Protein AF-A0A8D8B4B3-F1 (afdb_monomer_lite)

Sequence (157 aa):
MVNLAIRPVPEPLCKKARAELNEQPERIQEDIALLRQWIAKSPHLRSRIDDQFLVAFLRGCKYSLERAKEKLDMFYTVRTMSPELIRTRDPLDPKTREIIRMGVGVPLPLTDGPDAPRVLLIRPAAYDPPRTTIEEVIRVSTMANDIMITYVELQVQ

Structure (mmCIF, N/CA/C/O backbone):
data_AF-A0A8D8B4B3-F1
#
_entry.id   AF-A0A8D8B4B3-F1
#
loop_
_atom_site.group_PDB
_atom_site.id
_atom_site.type_symbol
_atom_site.label_atom_id
_atom_site.label_alt_id
_atom_site.label_comp_id
_atom_site.label_asym_id
_atom_site.label_entity_id
_atom_site.label_seq_id
_atom_site.pdbx_PDB_ins_code
_atom_site.Cartn_x
_atom_site.Cartn_y
_atom_site.Cartn_z
_atom_site.occupancy
_atom_site.B_iso_or_equiv
_atom_site.auth_seq_id
_atom_site.auth_comp_id
_atom_site.auth_asym_id
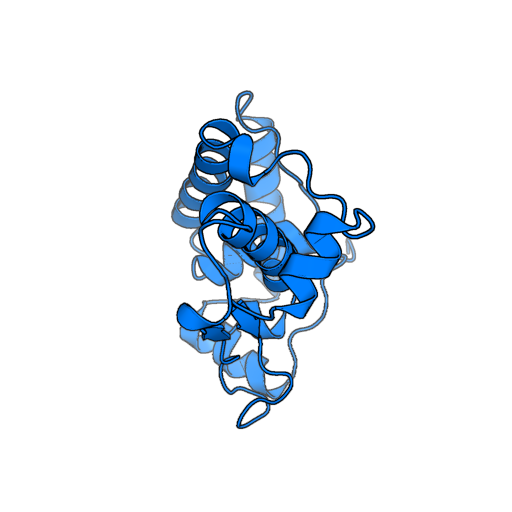_atom_site.auth_atom_id
_atom_site.pdbx_PDB_model_num
ATOM 1 N N . MET A 1 1 ? -25.701 11.863 10.788 1.00 44.75 1 MET A N 1
ATOM 2 C CA . MET A 1 1 ? -24.523 10.971 10.731 1.00 44.75 1 MET A CA 1
ATOM 3 C C . MET A 1 1 ? -23.817 11.243 9.420 1.00 44.75 1 MET A C 1
ATOM 5 O O . MET A 1 1 ? -24.493 11.310 8.401 1.00 44.75 1 MET A O 1
ATOM 9 N N . VAL A 1 2 ? -22.512 11.509 9.445 1.00 51.22 2 VAL A N 1
ATOM 10 C CA . VAL A 1 2 ? -21.735 11.671 8.209 1.00 51.22 2 VAL A CA 1
ATOM 11 C C . VAL A 1 2 ? -21.544 10.272 7.635 1.00 51.22 2 VAL A C 1
ATOM 13 O O . VAL A 1 2 ? -21.019 9.402 8.321 1.00 51.22 2 VAL A O 1
ATOM 16 N N . ASN A 1 3 ? -22.035 10.030 6.423 1.00 71.69 3 ASN A N 1
ATOM 17 C CA . ASN A 1 3 ? -21.869 8.739 5.768 1.00 71.69 3 ASN A CA 1
ATOM 18 C C . ASN A 1 3 ? -20.448 8.672 5.192 1.00 71.69 3 ASN A C 1
ATOM 20 O O . ASN A 1 3 ? -20.123 9.454 4.298 1.00 71.69 3 ASN A O 1
ATOM 24 N N . LEU A 1 4 ? -19.595 7.805 5.740 1.00 79.44 4 LEU A N 1
ATOM 25 C CA . LEU A 1 4 ? -18.230 7.630 5.245 1.00 79.44 4 LEU A CA 1
ATOM 26 C C . LEU A 1 4 ? -18.262 6.862 3.922 1.00 79.44 4 LEU A C 1
ATOM 28 O O . LEU A 1 4 ? -18.947 5.848 3.796 1.00 79.44 4 LEU A O 1
ATOM 32 N N . ALA A 1 5 ? -17.475 7.303 2.946 1.00 88.50 5 ALA A N 1
ATOM 33 C CA . ALA A 1 5 ? -17.351 6.631 1.656 1.00 88.50 5 ALA A CA 1
ATOM 34 C C . ALA A 1 5 ? -16.349 5.461 1.743 1.00 88.50 5 ALA A C 1
ATOM 36 O O . ALA A 1 5 ? -15.298 5.475 1.099 1.00 88.50 5 ALA A O 1
ATOM 37 N N . ILE A 1 6 ? -16.662 4.463 2.577 1.00 89.50 6 ILE A N 1
ATOM 38 C CA . ILE A 1 6 ? -15.833 3.272 2.817 1.00 89.50 6 ILE A CA 1
ATOM 39 C C . ILE A 1 6 ? -16.552 2.046 2.264 1.00 89.50 6 ILE A C 1
ATOM 41 O O . ILE A 1 6 ? -17.728 1.813 2.541 1.00 89.50 6 ILE A O 1
ATOM 45 N N . ARG A 1 7 ? -15.836 1.231 1.493 1.00 90.56 7 ARG A N 1
ATOM 46 C CA . ARG A 1 7 ? -16.343 -0.059 1.021 1.00 90.56 7 ARG A CA 1
ATOM 47 C C . ARG A 1 7 ? -16.502 -1.021 2.214 1.00 90.56 7 ARG A C 1
ATOM 49 O O . ARG A 1 7 ? -15.590 -1.102 3.043 1.00 90.56 7 ARG A O 1
ATOM 56 N N . PRO A 1 8 ? -17.623 -1.754 2.318 1.00 89.31 8 PRO A N 1
ATOM 57 C CA . PRO A 1 8 ? -17.865 -2.646 3.447 1.00 89.31 8 PRO A CA 1
ATOM 58 C C . PRO A 1 8 ? -16.868 -3.808 3.464 1.00 89.31 8 PRO A C 1
ATOM 60 O O . PRO A 1 8 ? -16.476 -4.319 2.415 1.00 89.31 8 PRO A O 1
ATOM 63 N N . VAL A 1 9 ? -16.476 -4.235 4.666 1.00 89.12 9 VAL A N 1
ATOM 64 C CA . VAL A 1 9 ? -15.705 -5.471 4.853 1.00 89.12 9 VAL A CA 1
ATOM 65 C C . VAL A 1 9 ? -16.635 -6.659 4.597 1.00 89.12 9 VAL A C 1
ATOM 67 O O . VAL A 1 9 ? -17.732 -6.679 5.160 1.00 89.12 9 VAL A O 1
ATOM 70 N N . PRO A 1 10 ? -16.242 -7.644 3.768 1.00 88.25 10 PRO A N 1
ATOM 71 C CA . PRO A 1 10 ? -17.029 -8.858 3.593 1.00 88.25 10 PRO A CA 1
ATOM 72 C C . PRO A 1 10 ? -17.267 -9.575 4.923 1.00 88.25 10 PRO A C 1
ATOM 74 O O . PRO A 1 10 ? -16.374 -9.644 5.767 1.00 88.25 10 PRO A O 1
ATOM 77 N N . GLU A 1 11 ? -18.449 -10.167 5.088 1.00 87.88 11 GLU A N 1
ATOM 78 C CA . GLU A 1 11 ? -18.856 -10.841 6.328 1.00 87.88 11 GLU A CA 1
ATOM 79 C C . GLU A 1 11 ? -17.821 -11.850 6.876 1.00 87.88 11 GLU A C 1
ATOM 81 O O . GLU A 1 11 ? -17.545 -11.801 8.081 1.00 87.88 11 GLU A O 1
ATOM 86 N N . PRO A 1 12 ? -17.161 -12.689 6.045 1.00 86.75 12 PRO A N 1
ATOM 87 C CA . PRO A 1 12 ? -16.128 -13.614 6.523 1.00 86.75 12 PRO A CA 1
ATOM 88 C C . PRO A 1 12 ? -14.930 -12.908 7.177 1.00 86.75 12 PRO A C 1
ATOM 90 O O . PRO A 1 12 ? -14.348 -13.420 8.131 1.00 86.75 12 PRO A O 1
ATOM 93 N N . LEU A 1 13 ? -14.600 -11.698 6.719 1.00 88.88 13 LEU A N 1
ATOM 94 C CA . LEU A 1 13 ? -13.464 -10.908 7.191 1.00 88.88 13 LEU A CA 1
ATOM 95 C C . LEU A 1 13 ? -13.810 -10.007 8.386 1.00 88.88 13 LEU A C 1
ATOM 97 O O . LEU A 1 13 ? -12.910 -9.576 9.103 1.00 88.88 13 LEU A O 1
ATOM 101 N N . CYS A 1 14 ? -15.091 -9.758 8.676 1.00 89.38 14 CYS A N 1
ATOM 102 C CA . CYS A 1 14 ? -15.507 -8.907 9.799 1.00 89.38 14 CYS A CA 1
ATOM 103 C C . CYS A 1 14 ? -15.004 -9.417 11.159 1.00 89.38 14 CYS A C 1
ATOM 105 O O . CYS A 1 14 ? -14.588 -8.626 12.008 1.00 89.38 14 CYS A O 1
ATOM 107 N N . LYS A 1 15 ? -15.027 -10.740 11.377 1.00 89.06 15 LYS A N 1
ATOM 108 C CA . LYS A 1 15 ? -14.503 -11.346 12.613 1.00 89.06 15 LYS A CA 1
ATOM 109 C C . LYS A 1 15 ? -12.997 -11.120 12.735 1.00 89.06 15 LYS A C 1
ATOM 111 O O . LYS A 1 15 ? -12.533 -10.735 13.805 1.00 89.06 15 LYS A O 1
ATOM 116 N N . LYS A 1 16 ? -12.269 -11.289 11.628 1.00 90.56 16 LYS A N 1
ATOM 117 C CA . LYS A 1 16 ? -10.822 -11.078 11.546 1.00 90.56 16 LYS A CA 1
ATOM 118 C C . LYS A 1 16 ? -10.444 -9.613 11.782 1.00 90.56 16 LYS A C 1
ATOM 120 O O . LYS A 1 16 ? -9.599 -9.339 12.626 1.00 90.56 16 LYS A O 1
ATOM 125 N N . ALA A 1 17 ? -11.140 -8.668 11.145 1.00 91.81 17 ALA A N 1
ATOM 126 C CA . ALA A 1 17 ? -10.939 -7.230 11.355 1.00 91.81 17 ALA A CA 1
ATOM 127 C C . ALA A 1 17 ? -11.063 -6.839 12.837 1.00 91.81 17 ALA A C 1
ATOM 129 O O . ALA A 1 17 ? -10.215 -6.130 13.380 1.00 91.81 17 ALA A O 1
ATOM 130 N N . ARG A 1 18 ? -12.090 -7.352 13.523 1.00 92.38 18 ARG A N 1
ATOM 131 C CA . ARG A 1 18 ? -12.295 -7.092 14.954 1.00 92.38 18 ARG A CA 1
ATOM 132 C C . ARG A 1 18 ? -11.221 -7.749 15.821 1.00 92.38 18 ARG A C 1
ATOM 134 O O . ARG A 1 18 ? -10.664 -7.086 16.688 1.00 92.38 18 ARG A O 1
ATOM 141 N N . ALA A 1 19 ? -10.940 -9.032 15.592 1.00 92.31 19 ALA A N 1
ATOM 142 C CA . ALA A 1 19 ? -10.061 -9.826 16.449 1.00 92.31 19 ALA A CA 1
ATOM 143 C C . ALA A 1 19 ? -8.567 -9.508 16.265 1.00 92.31 19 ALA A C 1
ATOM 145 O O . ALA A 1 19 ? -7.815 -9.528 17.235 1.00 92.31 19 ALA A O 1
ATOM 146 N N . GLU A 1 20 ? -8.128 -9.219 15.038 1.00 93.00 20 GLU A N 1
ATOM 147 C CA . GLU A 1 20 ? -6.704 -9.090 14.704 1.00 93.00 20 GLU A CA 1
ATOM 148 C C . GLU A 1 20 ? -6.254 -7.646 14.466 1.00 93.00 20 GLU A C 1
ATOM 150 O O . GLU A 1 20 ? -5.074 -7.332 14.675 1.00 93.00 20 GLU A O 1
ATOM 155 N N . LEU A 1 21 ? -7.172 -6.773 14.028 1.00 93.94 21 LEU A N 1
ATOM 156 C CA . LEU A 1 21 ? -6.881 -5.370 13.712 1.00 93.94 21 LEU A CA 1
ATOM 157 C C . LEU A 1 21 ? -7.453 -4.381 14.728 1.00 93.94 21 LEU A C 1
ATOM 159 O O . LEU A 1 21 ? -7.152 -3.198 14.621 1.00 93.94 21 LEU A O 1
ATOM 163 N N . ASN A 1 22 ? -8.243 -4.832 15.706 1.00 93.56 22 ASN A N 1
ATOM 164 C CA . ASN A 1 22 ? -8.969 -3.966 16.641 1.00 93.56 22 ASN A CA 1
ATOM 165 C C . ASN A 1 22 ? -9.929 -2.980 15.948 1.00 93.56 22 ASN A C 1
ATOM 167 O O . ASN A 1 22 ? -10.185 -1.892 16.466 1.00 93.56 22 ASN A O 1
ATOM 171 N N . GLU A 1 23 ? -10.466 -3.343 14.780 1.00 93.81 23 GLU A N 1
ATOM 172 C CA . GLU A 1 23 ? -11.425 -2.503 14.064 1.00 93.81 23 GLU A CA 1
ATOM 173 C C . GLU A 1 23 ? -12.766 -2.464 14.808 1.00 93.81 23 GLU A C 1
ATOM 175 O O . GLU A 1 23 ? -13.491 -3.460 14.867 1.00 93.81 23 GLU A O 1
ATOM 180 N N . GLN A 1 24 ? -13.105 -1.300 15.364 1.00 93.69 24 GLN A N 1
ATOM 181 C CA . GLN A 1 24 ? -14.378 -1.046 16.041 1.00 93.69 24 GLN A CA 1
ATOM 182 C C . GLN A 1 24 ? -15.215 -0.084 15.189 1.00 93.69 24 GLN A C 1
ATOM 184 O O . GLN A 1 24 ? -14.809 1.073 15.053 1.00 93.69 24 GLN A O 1
ATOM 189 N N . PRO A 1 25 ? -16.353 -0.521 14.607 1.00 90.69 25 PRO A N 1
ATOM 190 C CA . PRO A 1 25 ? -17.172 0.303 13.713 1.00 90.69 25 PRO A CA 1
ATOM 191 C C . PRO A 1 25 ? -17.522 1.684 14.276 1.00 90.69 25 PRO A C 1
ATOM 193 O O . PRO A 1 25 ? -17.556 2.666 13.539 1.00 90.69 25 PRO A O 1
ATOM 196 N N . GLU A 1 26 ? -17.724 1.764 15.589 1.00 93.12 26 GLU A N 1
ATOM 197 C CA . GLU A 1 26 ? -18.111 2.972 16.313 1.00 93.12 26 GLU A CA 1
ATOM 198 C C . GLU A 1 26 ? -16.978 4.011 16.364 1.00 93.12 26 GLU A C 1
ATOM 200 O O . GLU A 1 26 ? -17.243 5.207 16.467 1.00 93.12 26 GLU A O 1
ATOM 205 N N . ARG A 1 27 ? -15.718 3.568 16.253 1.00 94.25 27 ARG A N 1
ATOM 206 C CA . ARG A 1 27 ? -14.516 4.412 16.348 1.00 94.25 27 ARG A CA 1
ATOM 207 C C . ARG A 1 27 ? -13.945 4.835 15.002 1.00 94.25 27 ARG A C 1
ATOM 209 O O . ARG A 1 27 ? -13.229 5.830 14.941 1.00 94.25 27 ARG A O 1
ATOM 216 N N . ILE A 1 28 ? -14.292 4.138 13.915 1.00 94.25 28 ILE A N 1
ATOM 217 C CA . ILE A 1 28 ? -13.733 4.391 12.574 1.00 94.25 28 ILE A CA 1
ATOM 218 C C . ILE A 1 28 ? -13.847 5.873 12.191 1.00 94.25 28 ILE A C 1
ATOM 220 O O . ILE A 1 28 ? -12.885 6.465 11.704 1.00 94.25 28 ILE A O 1
ATOM 224 N N . GLN A 1 29 ? -15.008 6.490 12.429 1.00 95.06 29 GLN A N 1
ATOM 225 C CA . GLN A 1 29 ? -15.231 7.896 12.089 1.00 95.06 29 GLN A CA 1
ATOM 226 C C . GLN A 1 29 ? -14.319 8.841 12.886 1.00 95.06 29 GLN A C 1
ATOM 228 O O . GLN A 1 29 ? -13.779 9.796 12.322 1.00 95.06 29 GLN A O 1
ATOM 233 N N . GLU A 1 30 ? -14.152 8.582 14.182 1.00 96.50 30 GLU A N 1
ATOM 234 C CA . GLU A 1 30 ? -13.302 9.379 15.065 1.00 96.50 30 GLU A CA 1
ATOM 235 C C . GLU A 1 30 ? -11.823 9.225 14.694 1.00 96.50 30 GLU A C 1
ATOM 237 O O . GLU A 1 30 ? -11.133 10.226 14.500 1.00 96.50 30 GLU A O 1
ATOM 242 N N . ASP A 1 31 ? -11.354 7.993 14.493 1.00 97.00 31 ASP A N 1
ATOM 243 C CA . ASP A 1 31 ? -9.957 7.707 14.159 1.00 97.00 31 ASP A CA 1
ATOM 244 C C . ASP A 1 31 ? -9.555 8.344 12.813 1.00 97.00 31 ASP A C 1
ATOM 246 O O . ASP A 1 31 ? -8.478 8.940 12.694 1.00 97.00 31 ASP A O 1
ATOM 250 N N . ILE A 1 32 ? -10.439 8.313 11.804 1.00 97.25 32 ILE A N 1
ATOM 251 C CA . ILE A 1 32 ? -10.227 9.030 10.534 1.00 97.25 32 ILE A CA 1
ATOM 252 C C . ILE A 1 32 ? -10.149 10.543 10.768 1.00 97.25 32 ILE A C 1
ATOM 254 O O . ILE A 1 32 ? -9.290 11.214 10.188 1.00 97.25 32 ILE A O 1
ATOM 258 N N . ALA A 1 33 ? -11.040 11.107 11.589 1.00 97.31 33 ALA A N 1
ATOM 259 C CA . ALA A 1 33 ? -11.046 12.539 11.876 1.00 97.31 33 ALA A CA 1
ATOM 260 C C . ALA A 1 33 ? -9.754 12.981 12.580 1.00 97.31 33 ALA A C 1
ATOM 262 O O . ALA A 1 33 ? -9.167 13.997 12.198 1.00 97.31 33 ALA A O 1
ATOM 263 N N . LEU A 1 34 ? -9.264 12.195 13.542 1.00 97.81 34 LEU A N 1
ATOM 264 C CA . LEU A 1 34 ? -7.987 12.430 14.217 1.00 97.81 34 LEU A CA 1
ATOM 265 C C . LEU A 1 34 ? -6.812 12.381 13.234 1.00 97.81 34 LEU A C 1
ATOM 267 O O . LEU A 1 34 ? -5.943 13.258 13.268 1.00 97.81 34 LEU A O 1
ATOM 271 N N . LEU A 1 35 ? -6.800 11.408 12.318 1.00 97.31 35 LEU A N 1
ATOM 272 C CA . LEU A 1 35 ? -5.748 11.298 11.309 1.00 97.31 35 LEU A CA 1
ATOM 273 C C . LEU A 1 35 ? -5.772 12.490 10.336 1.00 97.31 35 LEU A C 1
ATOM 275 O O . LEU A 1 35 ? -4.720 13.056 10.044 1.00 97.31 35 LEU A O 1
ATOM 279 N N . ARG A 1 36 ? -6.956 12.956 9.911 1.00 97.19 36 ARG A N 1
ATOM 280 C CA . ARG A 1 36 ? -7.114 14.180 9.098 1.00 97.19 36 ARG A CA 1
ATOM 281 C C . ARG A 1 36 ? -6.604 15.429 9.804 1.00 97.19 36 ARG A C 1
ATOM 283 O O . ARG A 1 36 ? -5.896 16.225 9.193 1.00 97.19 36 ARG A O 1
ATOM 290 N N . GLN A 1 37 ? -6.963 15.610 11.075 1.00 97.50 37 GLN A N 1
ATOM 291 C CA . GLN A 1 37 ? -6.504 16.753 11.866 1.00 97.50 37 GLN A CA 1
ATOM 292 C C . GLN A 1 37 ? -4.985 16.760 12.010 1.00 97.50 37 GLN A C 1
ATOM 294 O O . GLN A 1 37 ? -4.369 17.821 11.945 1.00 97.50 37 GLN A O 1
ATOM 299 N N . TRP A 1 38 ? -4.381 15.587 12.202 1.00 97.75 38 TRP A N 1
ATOM 300 C CA . TRP A 1 38 ? -2.931 15.460 12.232 1.00 97.75 38 TRP A CA 1
ATOM 301 C C . TRP A 1 38 ? -2.307 15.813 10.876 1.00 97.75 38 TRP A C 1
ATOM 303 O O . TRP A 1 38 ? -1.440 16.680 10.849 1.00 97.75 38 TRP A O 1
ATOM 313 N N . ILE A 1 39 ? -2.809 15.263 9.759 1.00 97.25 39 ILE A N 1
ATOM 314 C CA . ILE A 1 39 ? -2.334 15.602 8.401 1.00 97.25 39 ILE A CA 1
ATOM 315 C C . ILE A 1 39 ? -2.393 17.119 8.163 1.00 97.25 39 ILE A C 1
ATOM 317 O O . ILE A 1 39 ? -1.429 17.704 7.683 1.00 97.25 39 ILE A O 1
ATOM 321 N N . ALA A 1 40 ? -3.488 17.781 8.552 1.00 96.75 40 ALA A N 1
ATOM 322 C CA . ALA A 1 40 ? -3.642 19.229 8.396 1.00 96.75 40 ALA A CA 1
ATOM 323 C C . ALA A 1 40 ? -2.614 20.050 9.202 1.00 96.75 40 ALA A C 1
ATOM 325 O O . ALA A 1 40 ? -2.289 21.172 8.819 1.00 96.75 40 ALA A O 1
ATOM 326 N N . LYS A 1 41 ? -2.092 19.500 10.306 1.00 96.88 41 LYS A N 1
ATOM 327 C CA . LYS A 1 41 ? -1.040 20.109 11.139 1.00 96.88 41 LYS A CA 1
ATOM 328 C C . LYS A 1 41 ? 0.378 19.747 10.679 1.00 96.88 41 LYS A C 1
ATOM 330 O O . LYS A 1 41 ? 1.337 20.267 11.243 1.00 96.88 41 LYS A O 1
ATOM 335 N N . SER A 1 42 ? 0.522 18.878 9.679 1.00 95.81 42 SER A N 1
ATOM 336 C CA . SER A 1 42 ? 1.801 18.394 9.154 1.00 95.81 42 SER A CA 1
ATOM 337 C C . SER A 1 42 ? 2.086 19.019 7.780 1.00 95.81 42 SER A C 1
ATOM 339 O O . SER A 1 42 ? 1.777 18.413 6.756 1.00 95.81 42 SER A O 1
ATOM 341 N N . PRO A 1 43 ? 2.678 20.229 7.712 1.00 92.69 43 PRO A N 1
ATOM 342 C CA . PRO A 1 43 ? 2.816 20.986 6.460 1.00 92.69 43 PRO A CA 1
ATOM 343 C C . PRO A 1 43 ? 3.701 20.305 5.405 1.00 92.69 43 PRO A C 1
ATOM 345 O O . PRO A 1 43 ? 3.572 20.588 4.213 1.00 92.69 43 PRO A O 1
ATOM 348 N N . HIS A 1 44 ? 4.597 19.405 5.817 1.00 92.06 44 HIS A N 1
ATOM 349 C CA . HIS A 1 44 ? 5.428 18.611 4.912 1.00 92.06 44 HIS A CA 1
ATOM 350 C C . HIS A 1 44 ? 4.655 17.467 4.237 1.00 92.06 44 HIS A C 1
ATOM 352 O O . HIS A 1 44 ? 5.075 16.977 3.189 1.00 92.06 44 HIS A O 1
ATOM 358 N N . LEU A 1 45 ? 3.511 17.061 4.794 1.00 93.44 45 LEU A N 1
ATOM 359 C CA . LEU A 1 45 ? 2.754 15.891 4.366 1.00 93.44 45 LEU A CA 1
ATOM 360 C C . LEU A 1 45 ? 1.597 16.275 3.433 1.00 93.44 45 LEU A C 1
ATOM 362 O O . LEU A 1 45 ? 0.479 16.563 3.860 1.00 93.44 45 LEU A O 1
ATOM 366 N N . ARG A 1 46 ? 1.833 16.211 2.120 1.00 91.25 46 ARG A N 1
ATOM 367 C CA . ARG A 1 46 ? 0.780 16.388 1.101 1.00 91.25 46 ARG A CA 1
ATOM 368 C C . ARG A 1 46 ? 0.030 15.078 0.855 1.00 91.25 46 ARG A C 1
ATOM 370 O O . ARG A 1 46 ? 0.228 14.432 -0.172 1.00 91.25 46 ARG A O 1
ATOM 377 N N . SER A 1 47 ? -0.810 14.681 1.811 1.00 93.00 47 SER A N 1
ATOM 378 C CA . SER A 1 47 ? -1.535 13.408 1.753 1.00 93.00 47 SER A CA 1
ATOM 379 C C . SER A 1 47 ? -2.947 13.514 1.180 1.00 93.00 47 SER A C 1
ATOM 381 O O . SER A 1 47 ? -3.663 14.488 1.401 1.00 93.00 47 SER A O 1
ATOM 383 N N . ARG A 1 48 ? -3.391 12.434 0.528 1.00 92.94 48 ARG A N 1
ATOM 384 C CA . ARG A 1 48 ? -4.815 12.112 0.381 1.00 92.94 48 ARG A CA 1
ATOM 385 C C . ARG A 1 48 ? -5.502 12.033 1.748 1.00 92.94 48 ARG A C 1
ATOM 387 O O . ARG A 1 48 ? -4.897 11.595 2.729 1.00 92.94 48 ARG A O 1
ATOM 394 N N . ILE A 1 49 ? -6.769 12.439 1.784 1.00 94.69 49 ILE A N 1
ATOM 395 C CA . ILE A 1 49 ? -7.589 12.513 3.004 1.00 94.69 49 ILE A CA 1
ATOM 396 C C . ILE A 1 49 ? -8.955 11.826 2.858 1.00 94.69 49 ILE A C 1
ATOM 398 O O . ILE A 1 49 ? -9.826 12.006 3.710 1.00 94.69 49 ILE A O 1
ATOM 402 N N . ASP A 1 50 ? -9.176 11.076 1.777 1.00 94.62 50 ASP A N 1
ATOM 403 C CA . ASP A 1 50 ? -10.411 10.320 1.563 1.00 94.62 50 ASP A CA 1
ATOM 404 C C . ASP A 1 50 ? -10.544 9.145 2.542 1.00 94.62 50 ASP A C 1
ATOM 406 O O . ASP A 1 50 ? -9.545 8.563 2.968 1.00 94.62 50 ASP A O 1
ATOM 410 N N . ASP A 1 51 ? -11.787 8.806 2.904 1.00 95.06 51 ASP A N 1
ATOM 411 C CA . ASP A 1 51 ? -12.078 7.822 3.958 1.00 95.06 51 ASP A CA 1
ATOM 412 C C . ASP A 1 51 ? -11.435 6.460 3.660 1.00 95.06 51 ASP A C 1
ATOM 414 O O . ASP A 1 51 ? -10.742 5.902 4.509 1.00 95.06 51 ASP A O 1
ATOM 418 N N . GLN A 1 52 ? -11.611 5.952 2.434 1.00 93.50 52 GLN A N 1
ATOM 419 C CA . GLN A 1 52 ? -11.098 4.645 2.018 1.00 93.50 52 GLN A CA 1
ATOM 420 C C . GLN A 1 52 ? -9.568 4.556 2.122 1.00 93.50 52 GLN A C 1
ATOM 422 O O . GLN A 1 52 ? -9.043 3.528 2.554 1.00 93.50 52 GLN A O 1
ATOM 427 N N . PHE A 1 53 ? -8.850 5.613 1.730 1.00 94.69 53 PHE A N 1
ATOM 428 C CA . PHE A 1 53 ? -7.396 5.673 1.852 1.00 94.69 53 PHE A CA 1
ATOM 429 C C . PHE A 1 53 ? -6.956 5.689 3.318 1.00 94.69 53 PHE A C 1
ATOM 431 O O . PHE A 1 53 ? -6.108 4.892 3.705 1.00 94.69 53 PHE A O 1
ATOM 438 N N . LEU A 1 54 ? -7.551 6.543 4.154 1.00 95.81 54 LEU A N 1
ATOM 439 C CA . LEU A 1 54 ? -7.156 6.664 5.561 1.00 95.81 54 LEU A CA 1
ATOM 440 C C . LEU A 1 54 ? -7.458 5.389 6.362 1.00 95.81 54 LEU A C 1
ATOM 442 O O . LEU A 1 54 ? -6.612 4.940 7.138 1.00 95.81 54 LEU A O 1
ATOM 446 N N . VAL A 1 55 ? -8.605 4.748 6.117 1.00 95.88 55 VAL A N 1
ATOM 447 C CA . VAL A 1 55 ? -8.941 3.453 6.730 1.00 95.88 55 VAL A CA 1
ATOM 448 C C . VAL A 1 55 ? -7.945 2.361 6.356 1.00 95.88 55 VAL A C 1
ATOM 450 O O . VAL A 1 55 ? -7.615 1.541 7.209 1.00 95.88 55 VAL A O 1
ATOM 453 N N . ALA A 1 56 ? -7.400 2.362 5.137 1.00 95.31 56 ALA A N 1
ATOM 454 C CA . ALA A 1 56 ? -6.383 1.387 4.742 1.00 95.31 56 ALA A CA 1
ATOM 455 C C . ALA A 1 56 ? -5.136 1.446 5.645 1.00 95.31 56 ALA A C 1
ATOM 457 O O . ALA A 1 56 ? -4.594 0.410 6.035 1.00 95.31 56 ALA A O 1
ATOM 458 N N . PHE A 1 57 ? -4.695 2.655 6.012 1.00 96.12 57 PHE A N 1
ATOM 459 C CA . PHE A 1 57 ? -3.559 2.844 6.920 1.00 96.12 57 PHE A CA 1
ATOM 460 C C . PHE A 1 57 ? -3.906 2.454 8.352 1.00 96.12 57 PHE A C 1
ATOM 462 O O . PHE A 1 57 ? -3.086 1.811 9.004 1.00 96.12 57 PHE A O 1
ATOM 469 N N . LEU A 1 58 ? -5.113 2.786 8.821 1.00 96.81 58 LEU A N 1
ATOM 470 C CA . LEU A 1 58 ? -5.588 2.375 10.144 1.00 96.81 58 LEU A CA 1
ATOM 471 C C . LEU A 1 58 ? -5.637 0.846 10.259 1.00 96.81 58 LEU A C 1
ATOM 473 O O . LEU A 1 58 ? -5.008 0.289 11.158 1.00 96.81 58 LEU A O 1
ATOM 477 N N . ARG A 1 59 ? -6.272 0.156 9.303 1.00 95.69 59 ARG A N 1
ATOM 478 C CA . ARG A 1 59 ? -6.318 -1.315 9.230 1.00 95.69 59 ARG A CA 1
ATOM 479 C C . ARG A 1 59 ? -4.921 -1.922 9.197 1.00 95.69 59 ARG A C 1
ATOM 481 O O . ARG A 1 59 ? -4.572 -2.727 10.057 1.00 95.69 59 ARG A O 1
ATOM 488 N N . GLY A 1 60 ? -4.069 -1.437 8.293 1.00 93.75 60 GLY A N 1
ATOM 489 C CA . GLY A 1 60 ? -2.683 -1.890 8.164 1.00 93.75 60 GLY A CA 1
ATOM 490 C C . GLY A 1 60 ? -1.772 -1.558 9.356 1.00 93.75 60 GLY A C 1
ATOM 491 O O . GLY A 1 60 ? -0.612 -1.977 9.351 1.00 93.75 60 GLY A O 1
ATOM 492 N N . CYS A 1 61 ? -2.265 -0.802 10.341 1.00 96.38 61 CYS A N 1
ATOM 493 C CA . CYS A 1 61 ? -1.601 -0.487 11.605 1.00 96.38 61 CYS A CA 1
ATOM 494 C C . CYS A 1 61 ? -2.397 -0.965 12.831 1.00 96.38 61 CYS A C 1
ATOM 496 O O . CYS A 1 61 ? -2.093 -0.544 13.948 1.00 96.38 61 CYS A O 1
ATOM 498 N N . LYS A 1 62 ? -3.386 -1.852 12.644 1.00 95.88 62 LYS A N 1
ATOM 499 C CA . LYS A 1 62 ? -4.233 -2.402 13.718 1.00 95.88 62 LYS A CA 1
ATOM 500 C C . LYS A 1 62 ? -4.891 -1.317 14.579 1.00 95.88 62 LYS A C 1
ATOM 502 O O . LYS A 1 62 ? -4.899 -1.405 15.808 1.00 95.88 62 LYS A O 1
ATOM 507 N N . TYR A 1 63 ? -5.343 -0.252 13.916 1.00 95.88 63 TYR A N 1
ATOM 508 C CA . TYR A 1 63 ? -5.969 0.927 14.514 1.00 95.88 63 TYR A CA 1
ATOM 509 C C . TYR A 1 63 ? -5.102 1.667 15.555 1.00 95.88 63 TYR A C 1
ATOM 511 O O . TYR A 1 63 ? -5.603 2.477 16.330 1.00 95.88 63 TYR A O 1
ATOM 519 N N . SER A 1 64 ? -3.776 1.471 15.544 1.00 97.38 64 SER A N 1
ATOM 520 C CA . SER A 1 64 ? -2.847 2.346 16.270 1.00 97.38 64 SER A CA 1
ATOM 521 C C . SER A 1 64 ? -2.635 3.642 15.488 1.00 97.38 64 SER A C 1
ATOM 523 O O . SER A 1 64 ? -2.031 3.637 14.411 1.00 97.38 64 SER A O 1
ATOM 525 N N . LEU A 1 65 ? -3.115 4.758 16.043 1.00 96.75 65 LEU A N 1
ATOM 526 C CA . LEU A 1 65 ? -2.988 6.077 15.424 1.00 96.75 65 LEU A CA 1
ATOM 527 C C . LEU A 1 65 ? -1.525 6.496 15.271 1.00 96.75 65 LEU A C 1
ATOM 529 O O . LEU A 1 65 ? -1.157 7.032 14.232 1.00 96.75 65 LEU A O 1
ATOM 533 N N . GLU A 1 66 ? -0.680 6.236 16.264 1.00 97.62 66 GLU A N 1
ATOM 534 C CA . GLU A 1 66 ? 0.752 6.551 16.241 1.00 97.62 66 GLU A CA 1
ATOM 535 C C . GLU A 1 66 ? 1.443 5.823 15.084 1.00 97.62 66 GLU A C 1
ATOM 537 O O . GLU A 1 66 ? 2.053 6.458 14.224 1.00 97.62 66 GLU A O 1
ATOM 542 N N . ARG A 1 67 ? 1.238 4.505 14.981 1.00 98.19 67 ARG A N 1
ATOM 543 C CA . ARG A 1 67 ? 1.804 3.698 13.891 1.00 98.19 67 ARG A CA 1
ATOM 544 C C . ARG A 1 67 ? 1.241 4.094 12.531 1.00 98.19 67 ARG A C 1
ATOM 546 O O . ARG A 1 67 ? 1.949 4.025 11.530 1.00 98.19 67 ARG A O 1
ATOM 553 N N . ALA A 1 68 ? -0.033 4.485 12.457 1.00 97.62 68 ALA A N 1
ATOM 554 C CA . ALA A 1 68 ? -0.638 4.967 11.219 1.00 97.62 68 ALA A CA 1
ATOM 555 C C . ALA A 1 68 ? 0.006 6.281 10.751 1.00 97.62 68 ALA A C 1
ATOM 557 O O . ALA A 1 68 ? 0.306 6.408 9.565 1.00 97.62 68 ALA A O 1
ATOM 558 N N . LYS A 1 69 ? 0.282 7.217 11.670 1.00 97.62 69 LYS A N 1
ATOM 559 C CA . LYS A 1 69 ? 0.993 8.474 11.382 1.00 97.62 69 LYS A CA 1
ATOM 560 C C . LYS A 1 69 ? 2.406 8.209 10.861 1.00 97.62 69 LYS A C 1
ATOM 562 O O . LYS A 1 69 ? 2.753 8.701 9.793 1.00 97.62 69 LYS A O 1
ATOM 567 N N . GLU A 1 70 ? 3.180 7.376 11.558 1.00 97.62 70 GLU A N 1
ATOM 568 C CA . GLU A 1 70 ? 4.537 6.984 11.145 1.00 97.62 70 GLU A CA 1
ATOM 569 C C . GLU A 1 70 ? 4.547 6.318 9.763 1.00 97.62 70 GLU A C 1
ATOM 571 O O . GLU A 1 70 ? 5.334 6.679 8.888 1.00 97.62 70 GLU A O 1
ATOM 576 N N . LYS A 1 71 ? 3.635 5.364 9.536 1.00 96.81 71 LYS A N 1
ATOM 577 C CA . LYS A 1 71 ? 3.525 4.654 8.256 1.00 96.81 71 LYS A CA 1
ATOM 578 C C . LYS A 1 71 ? 3.111 5.587 7.123 1.00 96.81 71 LYS A C 1
ATOM 580 O O . LYS A 1 71 ? 3.607 5.430 6.009 1.00 96.81 71 LYS A O 1
ATOM 585 N N . LEU A 1 72 ? 2.211 6.534 7.385 1.00 96.88 72 LEU A N 1
ATOM 586 C CA . LEU A 1 72 ? 1.772 7.510 6.393 1.00 96.88 72 LEU A CA 1
ATOM 587 C C . LEU A 1 72 ? 2.899 8.486 6.038 1.00 96.88 72 LEU A C 1
ATOM 589 O O . LEU A 1 72 ? 3.125 8.737 4.858 1.00 96.88 72 LEU A O 1
ATOM 593 N N . ASP A 1 73 ? 3.650 8.973 7.024 1.00 96.56 73 ASP A N 1
ATOM 594 C CA . ASP A 1 73 ? 4.823 9.819 6.790 1.00 96.56 73 ASP A CA 1
ATOM 595 C C . ASP A 1 73 ? 5.878 9.085 5.943 1.00 96.56 73 ASP A C 1
ATOM 597 O O . ASP A 1 73 ? 6.259 9.549 4.866 1.00 96.56 73 ASP A O 1
ATOM 601 N N . MET A 1 74 ? 6.235 7.857 6.339 1.00 95.75 74 MET A N 1
ATOM 602 C CA . MET A 1 74 ? 7.165 7.002 5.594 1.00 95.75 74 MET A CA 1
ATOM 603 C C . MET A 1 74 ? 6.687 6.731 4.160 1.00 95.75 74 MET A C 1
ATOM 605 O O . MET A 1 74 ? 7.474 6.768 3.213 1.00 95.75 74 MET A O 1
ATOM 609 N N . PHE A 1 75 ? 5.386 6.494 3.976 1.00 95.06 75 PHE A N 1
ATOM 610 C CA . PHE A 1 75 ? 4.784 6.241 2.668 1.00 95.06 75 PHE A CA 1
ATOM 611 C C . PHE A 1 75 ? 5.009 7.396 1.682 1.00 95.06 75 PHE A C 1
ATOM 613 O O . PHE A 1 75 ? 5.250 7.136 0.498 1.00 95.06 75 PHE A O 1
ATOM 620 N N . TYR A 1 76 ? 4.943 8.651 2.137 1.00 94.81 76 TYR A N 1
ATOM 621 C CA . TYR A 1 76 ? 5.231 9.816 1.293 1.00 94.81 76 TYR A CA 1
ATOM 622 C C . TYR A 1 76 ? 6.723 10.139 1.218 1.00 94.81 76 TYR A C 1
ATOM 624 O O . TYR A 1 76 ? 7.185 10.560 0.155 1.00 94.81 76 TYR A O 1
ATOM 632 N N . THR A 1 77 ? 7.488 9.884 2.280 1.00 94.88 77 THR A N 1
ATOM 633 C CA . THR A 1 77 ? 8.949 10.036 2.286 1.00 94.88 77 THR A CA 1
ATOM 634 C C . THR A 1 77 ? 9.596 9.158 1.215 1.00 94.88 77 THR A C 1
ATOM 636 O O . THR A 1 77 ? 10.267 9.682 0.327 1.00 94.88 77 THR A O 1
ATOM 639 N N . VAL A 1 78 ? 9.299 7.852 1.191 1.00 93.06 78 VAL A N 1
ATOM 640 C CA . VAL A 1 78 ? 9.831 6.922 0.174 1.00 93.06 78 VAL A CA 1
ATOM 641 C C . VAL A 1 78 ? 9.447 7.363 -1.240 1.00 93.06 78 VAL A C 1
ATOM 643 O O . VAL A 1 78 ? 10.281 7.372 -2.140 1.00 93.06 78 VAL A O 1
ATOM 646 N N . ARG A 1 79 ? 8.199 7.802 -1.449 1.00 92.81 79 ARG A N 1
ATOM 647 C CA . ARG A 1 79 ? 7.747 8.268 -2.773 1.00 92.81 79 ARG A CA 1
ATOM 648 C C . ARG A 1 79 ? 8.418 9.556 -3.230 1.00 92.81 79 ARG A C 1
ATOM 650 O O . ARG A 1 79 ? 8.565 9.773 -4.430 1.00 92.81 79 ARG A O 1
ATOM 657 N N . THR A 1 80 ? 8.789 10.411 -2.285 1.00 93.38 80 THR A N 1
ATOM 658 C CA . THR A 1 80 ? 9.499 11.660 -2.565 1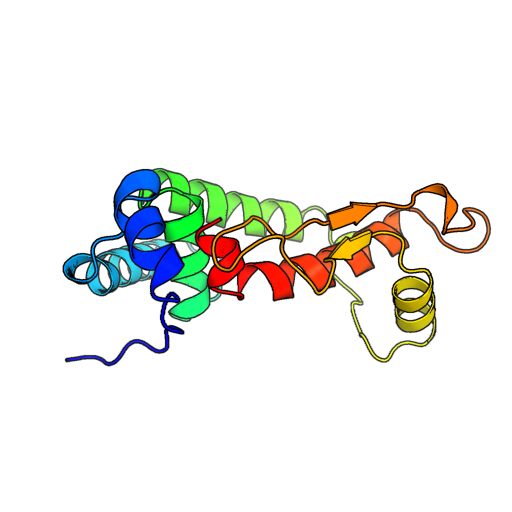.00 93.38 80 THR A CA 1
ATOM 659 C C . THR A 1 80 ? 10.967 11.390 -2.884 1.00 93.38 80 THR A C 1
ATOM 661 O O . THR A 1 80 ? 11.515 12.031 -3.777 1.00 93.38 80 THR A O 1
ATOM 664 N N . MET A 1 81 ? 11.583 10.424 -2.195 1.00 94.75 81 MET A N 1
ATOM 665 C CA . MET A 1 81 ? 12.983 10.038 -2.391 1.00 94.75 81 MET A CA 1
ATOM 666 C C . MET A 1 81 ? 13.224 9.190 -3.645 1.00 94.75 81 MET A C 1
ATOM 668 O O . MET A 1 81 ? 14.329 9.236 -4.173 1.00 94.75 81 MET A O 1
ATOM 672 N N . SER A 1 82 ? 12.205 8.474 -4.133 1.00 93.38 82 SER A N 1
ATOM 673 C CA . SER A 1 82 ? 12.292 7.596 -5.312 1.00 93.38 82 SER A CA 1
ATOM 674 C C . SER A 1 82 ? 11.368 8.039 -6.458 1.00 93.38 82 SER A C 1
ATOM 676 O O . SER A 1 82 ? 10.424 7.322 -6.823 1.00 93.38 82 SER A O 1
ATOM 678 N N . PRO A 1 83 ? 11.571 9.240 -7.039 1.00 92.88 83 PRO A N 1
ATOM 679 C CA . PRO A 1 83 ? 10.746 9.732 -8.140 1.00 92.88 83 PRO A CA 1
ATOM 680 C C . PRO A 1 83 ? 10.770 8.810 -9.368 1.00 92.88 83 PRO A C 1
ATOM 682 O O . PRO A 1 83 ? 9.768 8.729 -10.075 1.00 92.88 83 PRO A O 1
ATOM 685 N N . GLU A 1 84 ? 11.861 8.090 -9.609 1.00 92.12 84 GLU A N 1
ATOM 686 C CA . GLU A 1 84 ? 12.032 7.110 -10.684 1.00 92.12 84 GLU A CA 1
ATOM 687 C C . GLU A 1 84 ? 11.056 5.930 -10.600 1.00 92.12 84 GLU A C 1
ATOM 689 O O . GLU A 1 84 ? 10.739 5.333 -11.631 1.00 92.12 84 GLU A O 1
ATOM 694 N N . LEU A 1 85 ? 10.533 5.626 -9.407 1.00 91.94 85 LEU A N 1
ATOM 695 C CA . LEU A 1 85 ? 9.559 4.554 -9.183 1.00 91.94 85 LEU A CA 1
ATOM 696 C C . LEU A 1 85 ? 8.108 5.050 -9.175 1.00 91.94 85 LEU A C 1
ATOM 698 O O . LEU A 1 85 ? 7.193 4.239 -9.286 1.00 91.94 85 LEU A O 1
ATOM 702 N N . ILE A 1 86 ? 7.881 6.361 -9.034 1.00 91.38 86 ILE A N 1
ATOM 703 C CA . ILE A 1 86 ? 6.554 6.943 -8.755 1.00 91.38 86 ILE A CA 1
ATOM 704 C C . ILE A 1 86 ? 6.083 7.916 -9.843 1.00 91.38 86 ILE A C 1
ATOM 706 O O . ILE A 1 86 ? 4.878 8.128 -10.015 1.00 91.38 86 ILE A O 1
ATOM 710 N N . ARG A 1 87 ? 7.002 8.505 -10.610 1.00 88.75 87 ARG A N 1
ATOM 711 C CA . ARG A 1 87 ? 6.683 9.364 -11.757 1.00 88.75 87 ARG A CA 1
ATOM 712 C C . ARG A 1 87 ? 6.556 8.533 -13.034 1.00 88.75 87 ARG A C 1
ATOM 714 O O . ARG A 1 87 ? 7.041 7.409 -13.104 1.00 88.75 87 ARG A O 1
ATOM 721 N N . THR A 1 88 ? 5.883 9.101 -14.037 1.00 86.62 88 THR A N 1
ATOM 722 C CA . THR A 1 88 ? 5.743 8.508 -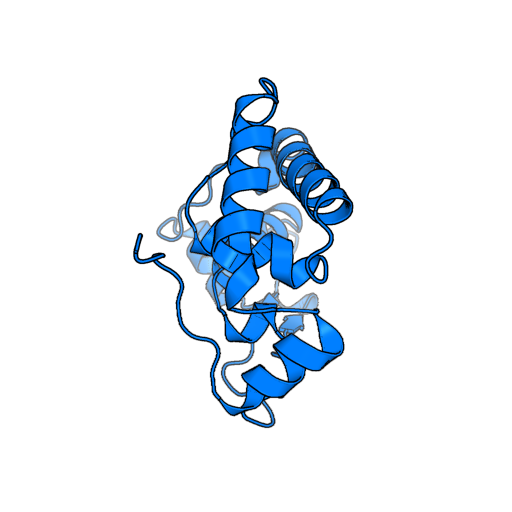15.382 1.00 86.62 88 THR A CA 1
ATOM 723 C C . THR A 1 88 ? 5.139 7.096 -15.347 1.00 86.62 88 THR A C 1
ATOM 725 O O . THR A 1 88 ? 5.716 6.131 -15.836 1.00 86.62 88 THR A O 1
ATOM 728 N N . ARG A 1 89 ? 3.969 6.975 -14.708 1.00 91.06 89 ARG A N 1
ATOM 729 C CA . ARG A 1 89 ? 3.238 5.714 -14.487 1.00 91.06 89 ARG A CA 1
ATOM 730 C C . ARG A 1 89 ? 1.939 5.663 -15.298 1.00 91.06 89 ARG A C 1
ATOM 732 O O . ARG A 1 89 ? 0.871 5.439 -14.735 1.00 91.06 89 ARG A O 1
ATOM 739 N N . ASP A 1 90 ? 2.014 5.955 -16.596 1.00 93.56 90 ASP A N 1
ATOM 740 C CA . ASP A 1 90 ? 0.841 5.899 -17.476 1.00 93.56 90 ASP A CA 1
ATOM 741 C C . ASP A 1 90 ? 0.531 4.437 -17.852 1.00 93.56 90 ASP A C 1
ATOM 743 O O . ASP A 1 90 ? 1.328 3.811 -18.550 1.00 93.56 90 ASP A O 1
ATOM 747 N N . PRO A 1 91 ? -0.611 3.861 -17.431 1.00 92.25 91 PRO A N 1
ATOM 748 C CA . PRO A 1 91 ? -0.967 2.489 -17.787 1.00 92.25 91 PRO A CA 1
ATOM 749 C C . PRO A 1 91 ? -1.243 2.291 -19.286 1.00 92.25 91 PRO A C 1
ATOM 751 O O . PRO A 1 91 ? -1.340 1.146 -19.730 1.00 92.25 91 PRO A O 1
ATOM 754 N N . LEU A 1 92 ? -1.413 3.366 -20.063 1.00 94.38 92 LEU A N 1
ATOM 755 C CA . LEU A 1 92 ? -1.652 3.313 -21.505 1.00 94.38 92 LEU A CA 1
ATOM 756 C C . LEU A 1 92 ? -0.367 3.411 -22.334 1.00 94.38 92 LEU A C 1
ATOM 758 O O . LEU A 1 92 ? -0.398 3.046 -23.513 1.00 94.38 92 LEU A O 1
ATOM 762 N N . ASP A 1 93 ? 0.746 3.822 -21.724 1.00 95.69 93 ASP A N 1
ATOM 763 C CA . ASP A 1 93 ? 2.055 3.871 -22.368 1.00 95.69 93 ASP A CA 1
ATOM 764 C C . ASP A 1 93 ? 2.464 2.475 -22.898 1.00 95.69 93 ASP A C 1
ATOM 766 O O . ASP A 1 93 ? 2.338 1.475 -22.174 1.00 95.69 93 ASP A O 1
ATOM 770 N N . PRO A 1 94 ? 2.948 2.359 -24.153 1.00 95.56 94 PRO A N 1
ATOM 771 C CA . PRO A 1 94 ? 3.287 1.069 -24.750 1.00 95.56 94 PRO A CA 1
ATOM 772 C C . PRO A 1 94 ? 4.290 0.249 -23.935 1.00 95.56 94 PRO A C 1
ATOM 774 O O . PRO A 1 94 ? 4.098 -0.962 -23.792 1.00 95.56 94 PRO A O 1
ATOM 777 N N . LYS A 1 95 ? 5.318 0.891 -23.362 1.00 93.44 95 LYS A N 1
ATOM 778 C CA . LYS A 1 95 ? 6.350 0.210 -22.570 1.00 93.44 95 LYS A CA 1
ATOM 779 C C . LYS A 1 95 ? 5.777 -0.294 -21.248 1.00 93.44 95 LYS A C 1
ATOM 781 O O . LYS A 1 95 ? 5.979 -1.449 -20.879 1.00 93.44 95 LYS A O 1
ATOM 786 N N . THR A 1 96 ? 4.981 0.527 -20.571 1.00 94.69 96 THR A N 1
ATOM 787 C CA . THR A 1 96 ? 4.282 0.140 -19.338 1.00 94.69 96 THR A CA 1
ATOM 788 C C . THR A 1 96 ? 3.361 -1.058 -19.573 1.00 94.69 96 THR A C 1
ATOM 790 O O . THR A 1 96 ? 3.388 -2.030 -18.816 1.00 94.69 96 THR A O 1
ATOM 793 N N . ARG A 1 97 ? 2.590 -1.051 -20.667 1.00 94.81 97 ARG A N 1
ATOM 794 C CA . ARG A 1 97 ? 1.719 -2.176 -21.044 1.00 94.81 97 ARG A CA 1
ATOM 795 C C . ARG A 1 97 ? 2.493 -3.446 -21.366 1.00 94.81 97 ARG A C 1
ATOM 797 O O . ARG A 1 97 ? 2.016 -4.530 -21.034 1.00 94.81 97 ARG A O 1
ATOM 804 N N . GLU A 1 98 ? 3.648 -3.326 -22.014 1.00 94.50 98 GLU A N 1
ATOM 805 C CA . GLU A 1 98 ? 4.549 -4.451 -22.265 1.00 94.50 98 GLU A CA 1
ATOM 806 C C . GLU A 1 98 ? 4.968 -5.102 -20.940 1.00 94.50 98 GLU A C 1
ATOM 808 O O . GLU A 1 98 ? 4.772 -6.302 -20.757 1.00 94.50 98 GLU A O 1
ATOM 813 N N . ILE A 1 99 ? 5.433 -4.305 -19.973 1.00 94.56 99 ILE A N 1
ATOM 814 C CA . ILE A 1 99 ? 5.878 -4.785 -18.655 1.00 94.56 99 ILE A CA 1
ATOM 815 C C . ILE A 1 99 ? 4.725 -5.419 -17.866 1.00 94.56 99 ILE A C 1
ATOM 817 O O . ILE A 1 99 ? 4.891 -6.497 -17.294 1.00 94.56 99 ILE A O 1
ATOM 821 N N . ILE A 1 100 ? 3.535 -4.806 -17.871 1.00 94.12 100 ILE A N 1
ATOM 822 C CA . ILE A 1 100 ? 2.334 -5.395 -17.253 1.00 94.12 100 ILE A CA 1
ATOM 823 C C . ILE A 1 100 ? 2.066 -6.787 -17.844 1.00 94.12 100 ILE A C 1
ATOM 825 O O . ILE A 1 100 ? 1.793 -7.734 -17.107 1.00 94.12 100 ILE A O 1
ATOM 829 N N . ARG A 1 101 ? 2.184 -6.933 -19.171 1.00 93.50 101 ARG A N 1
ATOM 830 C CA . ARG A 1 101 ? 1.954 -8.201 -19.882 1.00 93.50 101 ARG A CA 1
ATOM 831 C C . ARG A 1 101 ? 3.036 -9.246 -19.633 1.00 93.50 101 ARG A C 1
ATOM 833 O O . ARG A 1 101 ? 2.716 -10.431 -19.682 1.00 93.50 101 ARG A O 1
ATOM 840 N N . MET A 1 102 ? 4.273 -8.847 -19.320 1.00 94.12 102 MET A N 1
ATOM 841 C CA . MET A 1 102 ? 5.311 -9.790 -18.876 1.00 94.12 102 MET A CA 1
ATOM 842 C C . MET A 1 102 ? 4.885 -10.514 -17.594 1.00 94.12 102 MET A C 1
ATOM 844 O O . MET A 1 102 ? 5.240 -11.674 -17.393 1.00 94.12 102 MET A O 1
ATOM 848 N N . GLY A 1 103 ? 4.089 -9.853 -16.744 1.00 92.94 103 GLY A N 1
ATOM 849 C CA . GLY A 1 103 ? 3.506 -10.437 -15.538 1.00 92.94 103 GLY A CA 1
ATOM 850 C C . GLY A 1 103 ? 4.559 -10.847 -14.507 1.00 92.94 103 GLY A C 1
ATOM 851 O O . GLY A 1 103 ? 4.460 -11.935 -13.932 1.00 92.94 103 GLY A O 1
ATOM 852 N N . VAL A 1 104 ? 5.588 -10.016 -14.323 1.00 94.06 104 VAL A N 1
ATOM 853 C CA . VAL A 1 104 ? 6.705 -10.277 -13.399 1.00 94.06 104 VAL A CA 1
ATOM 854 C C . VAL A 1 104 ? 6.226 -10.364 -11.953 1.00 94.06 104 VAL A C 1
ATOM 856 O O . VAL A 1 104 ? 6.686 -11.225 -11.216 1.00 94.06 104 VAL A O 1
ATOM 859 N N . GLY A 1 105 ? 5.290 -9.506 -11.552 1.00 91.50 105 GLY A N 1
ATOM 860 C CA . GLY A 1 105 ? 4.644 -9.548 -10.246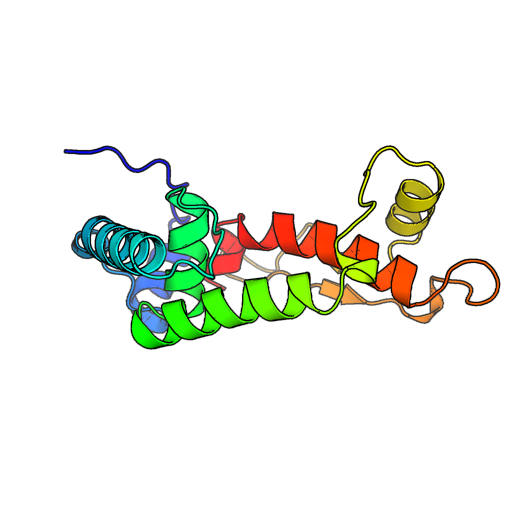 1.00 91.50 105 GLY A CA 1
ATOM 861 C C . GLY A 1 105 ? 3.151 -9.327 -10.412 1.00 91.50 105 GLY A C 1
ATOM 862 O O . GLY A 1 105 ? 2.741 -8.234 -10.794 1.00 91.50 105 GLY A O 1
ATOM 863 N N . VAL A 1 106 ? 2.342 -10.359 -10.178 1.00 90.44 106 VAL A N 1
ATOM 864 C CA . VAL A 1 106 ? 0.886 -10.289 -10.382 1.00 90.44 106 VAL A CA 1
ATOM 865 C C . VAL A 1 106 ? 0.127 -10.890 -9.201 1.00 90.44 106 VAL A C 1
ATOM 867 O O . VAL A 1 106 ? 0.482 -11.981 -8.743 1.00 90.44 106 VAL A O 1
ATOM 870 N N . PRO A 1 107 ? -0.911 -10.209 -8.677 1.00 90.62 107 PRO A N 1
ATOM 871 C CA . PRO A 1 107 ? -1.802 -10.819 -7.703 1.00 90.62 107 PRO A CA 1
ATOM 872 C C . PRO A 1 107 ? -2.641 -11.890 -8.406 1.00 90.62 107 PRO A C 1
ATOM 874 O O . PRO A 1 107 ? -3.230 -11.638 -9.459 1.00 90.62 107 PRO A O 1
ATOM 877 N N . LEU A 1 108 ? -2.697 -13.094 -7.841 1.00 91.38 108 LEU A N 1
ATOM 878 C CA . LEU A 1 108 ? -3.499 -14.175 -8.403 1.00 91.38 108 LEU A CA 1
ATOM 879 C C . LEU A 1 108 ? -5.000 -13.882 -8.229 1.00 91.38 108 LEU A C 1
ATOM 881 O O . LEU A 1 108 ? -5.411 -13.384 -7.180 1.00 91.38 108 LEU A O 1
ATOM 885 N N . PRO A 1 109 ? -5.848 -14.186 -9.228 1.00 87.25 109 PRO A N 1
ATOM 886 C CA . PRO A 1 109 ? -7.259 -13.789 -9.220 1.00 87.25 109 PRO A CA 1
ATOM 887 C C . PRO A 1 109 ? -8.108 -14.567 -8.209 1.00 87.25 109 PRO A C 1
ATOM 889 O O . PRO A 1 109 ? -9.131 -14.059 -7.749 1.00 87.25 109 PRO A O 1
ATOM 892 N N . LEU A 1 110 ? -7.670 -15.762 -7.818 1.00 88.06 110 LEU A N 1
ATOM 893 C CA . LEU A 1 110 ? 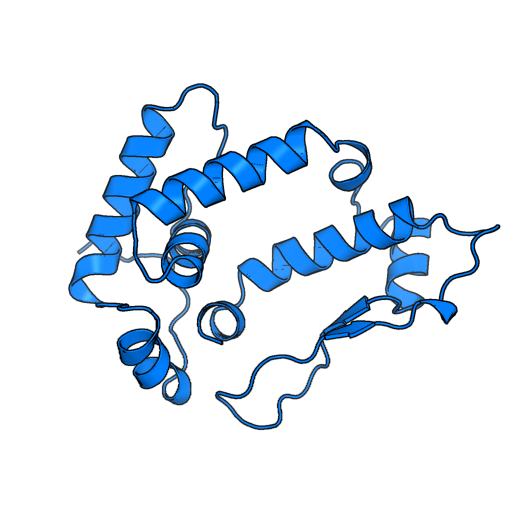-8.367 -16.631 -6.875 1.00 88.06 110 LEU A CA 1
ATOM 894 C C . LEU A 1 110 ? -7.644 -16.653 -5.527 1.00 88.06 110 LEU A C 1
ATOM 896 O O . LEU A 1 110 ? -6.423 -16.506 -5.462 1.00 88.06 110 LEU A O 1
ATOM 900 N N . THR A 1 111 ? -8.423 -16.823 -4.468 1.00 88.25 111 THR A N 1
ATOM 901 C CA . THR A 1 111 ? -7.959 -17.106 -3.108 1.00 88.25 111 THR A CA 1
ATOM 902 C C . THR A 1 111 ? -8.478 -18.482 -2.700 1.00 88.25 111 THR A C 1
ATOM 904 O O . THR A 1 111 ? -9.512 -18.921 -3.204 1.00 88.25 111 THR A O 1
ATOM 907 N N . ASP A 1 112 ? -7.795 -19.146 -1.767 1.00 87.62 112 ASP A N 1
ATOM 908 C CA . ASP A 1 112 ? -8.184 -20.480 -1.271 1.00 87.62 112 ASP A CA 1
ATOM 909 C C . ASP A 1 112 ? -9.483 -20.470 -0.436 1.00 87.62 112 ASP A C 1
ATOM 911 O O . ASP A 1 112 ? -10.014 -21.513 -0.065 1.00 87.62 112 ASP A O 1
ATOM 915 N N . GLY A 1 113 ? -10.015 -19.281 -0.149 1.00 86.31 113 GLY A N 1
ATOM 916 C CA . GLY A 1 113 ? -11.240 -19.049 0.602 1.00 86.31 113 GLY A CA 1
ATOM 917 C C . GLY A 1 113 ? -11.601 -17.560 0.633 1.00 86.31 113 GLY A C 1
ATOM 918 O O . GLY A 1 113 ? -10.812 -16.721 0.181 1.00 86.31 113 GLY A O 1
ATOM 919 N N . PRO A 1 114 ? -12.786 -17.203 1.152 1.00 82.56 114 PRO A N 1
ATOM 920 C CA . PRO A 1 114 ? -13.248 -15.815 1.212 1.00 82.56 114 PRO A CA 1
ATOM 921 C C . PRO A 1 114 ? -12.468 -14.937 2.209 1.00 82.56 114 PRO A C 1
ATOM 923 O O . PRO A 1 114 ? -12.511 -13.714 2.108 1.00 82.56 114 PRO A O 1
ATOM 926 N N . ASP A 1 115 ? -11.756 -15.543 3.158 1.00 83.69 115 ASP A N 1
ATOM 927 C CA . ASP A 1 115 ? -10.898 -14.898 4.158 1.00 83.69 115 ASP A CA 1
ATOM 928 C C . ASP A 1 115 ? -9.394 -15.164 3.942 1.00 83.69 115 ASP A C 1
ATOM 930 O O . ASP A 1 115 ? -8.551 -14.604 4.649 1.00 83.69 115 ASP A O 1
ATOM 934 N N . ALA A 1 116 ? -9.049 -15.984 2.946 1.00 86.38 116 ALA A N 1
ATOM 935 C CA . ALA A 1 116 ? -7.677 -16.379 2.657 1.00 86.38 116 ALA A CA 1
ATOM 936 C C . ALA A 1 116 ? -6.871 -15.233 2.018 1.00 86.38 116 ALA A C 1
ATOM 938 O O . ALA A 1 116 ? -7.408 -14.494 1.184 1.00 86.38 116 ALA A O 1
ATOM 939 N N . PRO A 1 117 ? -5.575 -15.094 2.356 1.00 86.75 117 PRO A N 1
ATOM 940 C CA . PRO A 1 117 ? -4.728 -14.037 1.823 1.00 86.75 117 PRO A CA 1
ATOM 941 C C . PRO A 1 117 ? -4.590 -14.118 0.300 1.00 86.75 117 PRO A C 1
ATOM 943 O O . PRO A 1 117 ? -4.503 -15.194 -0.294 1.00 86.75 117 PRO A O 1
ATOM 946 N N . ARG A 1 118 ? -4.519 -12.955 -0.348 1.00 89.12 118 ARG A N 1
ATOM 947 C CA . ARG A 1 118 ? -4.193 -12.849 -1.769 1.00 89.12 118 ARG A CA 1
ATOM 948 C C . ARG A 1 118 ? -2.741 -13.241 -2.007 1.00 89.12 118 ARG A C 1
ATOM 950 O O . ARG A 1 118 ? -1.822 -12.624 -1.475 1.00 89.12 118 ARG A O 1
ATOM 957 N N . VAL A 1 119 ? -2.535 -14.217 -2.882 1.00 91.25 119 VAL A N 1
ATOM 958 C CA . VAL A 1 119 ? -1.195 -14.654 -3.278 1.00 91.25 119 VAL A CA 1
ATOM 959 C C . VAL A 1 119 ? -0.643 -13.736 -4.367 1.00 91.25 119 VAL A C 1
ATOM 961 O O . VAL A 1 119 ? -1.290 -13.508 -5.391 1.00 91.25 119 VAL A O 1
ATOM 964 N N . LEU A 1 120 ? 0.573 -13.231 -4.157 1.00 91.94 120 LEU A N 1
ATOM 965 C CA . LEU A 1 120 ? 1.342 -12.496 -5.158 1.00 91.94 120 LEU A CA 1
ATOM 966 C C . LEU A 1 120 ? 2.350 -13.446 -5.815 1.00 91.94 120 LEU A C 1
ATOM 968 O O . LEU A 1 120 ? 3.263 -13.939 -5.157 1.00 91.94 120 LEU A O 1
ATOM 972 N N . LEU A 1 121 ? 2.197 -13.696 -7.116 1.00 92.94 121 LEU A N 1
ATOM 973 C CA . LEU A 1 121 ? 3.148 -14.491 -7.886 1.00 92.94 121 LEU A CA 1
ATOM 974 C C . LEU A 1 121 ? 4.266 -13.587 -8.409 1.00 92.94 121 LEU A C 1
ATOM 976 O O . LEU A 1 121 ? 4.000 -12.667 -9.185 1.00 92.94 121 LEU A O 1
ATOM 980 N N . ILE A 1 122 ? 5.510 -13.887 -8.028 1.00 93.94 122 ILE A N 1
ATOM 981 C CA . ILE A 1 122 ? 6.710 -13.194 -8.506 1.00 93.94 122 ILE A CA 1
ATOM 982 C C . ILE A 1 122 ? 7.512 -14.127 -9.417 1.00 93.94 122 ILE A C 1
ATOM 984 O O . ILE A 1 122 ? 7.891 -15.227 -9.020 1.00 93.94 122 ILE A O 1
ATOM 988 N N . ARG A 1 123 ? 7.788 -13.682 -10.644 1.00 94.00 123 ARG A N 1
ATOM 989 C CA . ARG A 1 123 ? 8.529 -14.409 -11.683 1.00 94.00 123 ARG A CA 1
ATOM 990 C C . ARG A 1 123 ? 9.721 -13.575 -12.159 1.00 94.00 123 ARG A C 1
ATOM 992 O O . ARG A 1 123 ? 9.636 -12.955 -13.218 1.00 94.00 123 ARG A O 1
ATOM 999 N N . PRO A 1 124 ? 10.847 -13.553 -11.422 1.00 88.94 124 PRO A N 1
ATOM 1000 C CA . PRO A 1 124 ? 11.997 -12.715 -11.769 1.00 88.94 124 PRO A CA 1
ATOM 1001 C C . PRO A 1 124 ? 12.568 -13.017 -13.159 1.00 88.94 124 PRO A C 1
ATOM 1003 O O . PRO A 1 124 ? 13.005 -12.109 -13.847 1.00 88.94 124 PRO A O 1
ATOM 1006 N N . ALA A 1 125 ? 12.500 -14.273 -13.605 1.00 92.44 125 ALA A N 1
ATOM 1007 C CA . ALA A 1 125 ? 12.966 -14.691 -14.928 1.00 92.44 125 ALA A CA 1
ATOM 1008 C C . ALA A 1 125 ? 12.034 -14.280 -16.091 1.00 92.44 125 ALA A C 1
ATOM 1010 O O . ALA A 1 125 ? 12.315 -14.612 -17.237 1.00 92.44 125 ALA A O 1
ATOM 1011 N N . ALA A 1 126 ? 10.905 -13.612 -15.819 1.00 92.00 126 ALA A N 1
ATOM 1012 C CA . ALA A 1 126 ? 9.944 -13.220 -16.850 1.00 92.00 126 ALA A CA 1
ATOM 1013 C C . ALA A 1 126 ? 10.300 -11.907 -17.571 1.00 92.00 126 ALA A C 1
ATOM 1015 O O . ALA A 1 126 ? 9.713 -11.634 -18.616 1.00 92.00 126 ALA A O 1
ATOM 1016 N N . TYR A 1 127 ? 11.218 -11.095 -17.031 1.00 91.12 127 TYR A N 1
ATOM 1017 C CA . TYR A 1 127 ? 11.720 -9.899 -17.713 1.00 91.12 127 TYR A CA 1
ATOM 1018 C C . TYR A 1 127 ? 13.143 -10.120 -18.232 1.00 91.12 127 TYR A C 1
ATOM 1020 O O . TYR A 1 127 ? 13.898 -10.918 -17.683 1.00 91.12 127 TYR A O 1
ATOM 1028 N N . ASP A 1 128 ? 13.493 -9.394 -19.292 1.00 90.25 128 ASP A N 1
ATOM 1029 C CA . ASP A 1 128 ? 14.798 -9.454 -19.948 1.00 90.25 128 ASP A CA 1
ATOM 1030 C C . ASP A 1 128 ? 15.601 -8.179 -19.617 1.00 90.25 128 ASP A C 1
ATOM 1032 O O . ASP A 1 128 ? 15.250 -7.111 -20.130 1.00 90.25 128 ASP A O 1
ATOM 1036 N N . PRO A 1 129 ? 16.645 -8.239 -18.760 1.00 89.62 129 PRO A N 1
ATOM 1037 C CA . PRO A 1 129 ? 17.364 -7.054 -18.274 1.00 89.62 129 PRO A CA 1
ATOM 1038 C C . PRO A 1 129 ? 17.924 -6.106 -19.354 1.00 89.62 129 PRO A C 1
ATOM 1040 O O . PRO A 1 129 ? 17.854 -4.894 -19.155 1.00 89.62 129 PRO A O 1
ATOM 1043 N N . PRO A 1 130 ? 18.440 -6.586 -20.507 1.00 91.75 130 PRO A N 1
ATOM 1044 C CA . PRO A 1 130 ? 18.849 -5.725 -21.618 1.00 91.75 130 PRO A CA 1
ATOM 1045 C C . PRO A 1 130 ? 17.710 -4.908 -22.243 1.00 91.75 130 PRO A C 1
ATOM 1047 O O . PRO A 1 130 ? 17.976 -3.893 -22.881 1.00 91.75 130 PRO A O 1
ATOM 1050 N N . ARG A 1 131 ? 16.453 -5.353 -22.108 1.00 91.25 131 ARG A N 1
ATOM 1051 C CA . ARG A 1 131 ? 15.273 -4.700 -22.703 1.00 91.25 131 ARG A CA 1
ATOM 1052 C C . ARG A 1 131 ? 14.435 -3.926 -21.696 1.00 91.25 131 ARG A C 1
ATOM 1054 O O . ARG A 1 131 ? 13.762 -2.975 -22.089 1.00 91.25 131 ARG A O 1
ATOM 1061 N N . THR A 1 132 ? 14.425 -4.361 -20.441 1.00 93.94 132 THR A N 1
ATOM 1062 C CA . THR A 1 132 ? 13.617 -3.787 -19.364 1.00 93.94 132 THR A CA 1
ATOM 1063 C C . THR A 1 132 ? 14.426 -3.810 -18.078 1.00 93.94 132 THR A C 1
ATOM 1065 O O . THR A 1 132 ? 14.835 -4.876 -17.619 1.00 93.94 132 THR A O 1
ATOM 1068 N N . THR A 1 133 ? 14.631 -2.651 -17.463 1.00 93.56 133 THR A N 1
ATOM 1069 C CA . THR A 1 133 ? 15.376 -2.573 -16.206 1.00 93.56 133 THR A CA 1
ATOM 1070 C C . THR A 1 133 ? 14.518 -3.037 -15.031 1.00 93.56 133 THR A C 1
ATOM 1072 O O . THR A 1 133 ? 13.285 -2.971 -15.048 1.00 93.56 133 THR A O 1
ATOM 1075 N N . ILE A 1 134 ? 15.172 -3.471 -13.952 1.00 92.12 134 ILE A N 1
ATOM 1076 C CA . ILE A 1 134 ? 14.471 -3.811 -12.710 1.00 92.12 134 ILE A CA 1
ATOM 1077 C C . ILE A 1 134 ? 13.701 -2.609 -12.138 1.00 92.12 134 ILE A C 1
ATOM 1079 O O . ILE A 1 134 ? 12.624 -2.782 -11.575 1.00 92.12 134 ILE A O 1
ATOM 1083 N N . GLU A 1 135 ? 14.197 -1.385 -12.329 1.00 93.06 135 GLU A N 1
ATOM 1084 C CA . GLU A 1 135 ? 13.517 -0.159 -11.900 1.00 93.06 135 GLU A CA 1
ATOM 1085 C C . GLU A 1 135 ? 12.191 0.039 -12.638 1.00 93.06 135 GLU A C 1
ATOM 1087 O O . GLU A 1 135 ? 11.191 0.395 -12.017 1.00 93.06 135 GLU A O 1
ATOM 1092 N N . GLU A 1 136 ? 12.142 -0.244 -13.944 1.00 93.62 136 GLU A N 1
ATOM 1093 C CA . GLU A 1 136 ? 10.901 -0.194 -14.723 1.00 93.62 136 GLU A CA 1
ATOM 1094 C C . GLU A 1 136 ? 9.893 -1.248 -14.241 1.00 93.62 136 GLU A C 1
ATOM 1096 O O . GLU A 1 136 ? 8.704 -0.958 -14.090 1.00 93.62 136 GLU A O 1
ATOM 1101 N N . VAL A 1 137 ? 10.368 -2.456 -13.922 1.00 94.50 137 VAL A N 1
ATOM 1102 C CA . VAL A 1 137 ? 9.536 -3.521 -13.342 1.00 94.50 137 VAL A CA 1
ATOM 1103 C C . VAL A 1 137 ? 8.982 -3.113 -11.973 1.00 94.50 137 VAL A C 1
ATOM 1105 O O . VAL A 1 137 ? 7.787 -3.285 -11.708 1.00 94.50 137 VAL A O 1
ATOM 1108 N N . ILE A 1 138 ? 9.821 -2.554 -11.096 1.00 93.56 138 ILE A N 1
ATOM 1109 C CA . ILE A 1 138 ? 9.404 -2.085 -9.769 1.00 93.56 138 ILE A CA 1
ATOM 1110 C C . ILE A 1 138 ? 8.421 -0.921 -9.909 1.00 93.56 138 ILE A C 1
ATOM 1112 O O . ILE A 1 138 ? 7.391 -0.929 -9.235 1.00 93.56 138 ILE A O 1
ATOM 1116 N N . ARG A 1 139 ? 8.667 0.032 -10.817 1.00 94.31 139 ARG A N 1
ATOM 1117 C CA . ARG A 1 139 ? 7.758 1.152 -11.108 1.00 94.31 139 ARG A CA 1
ATOM 1118 C C . ARG A 1 139 ? 6.354 0.648 -11.428 1.00 94.31 139 ARG A C 1
ATOM 1120 O O . ARG A 1 139 ? 5.399 1.078 -10.781 1.00 94.31 139 ARG A O 1
ATOM 1127 N N . VAL A 1 140 ? 6.222 -0.305 -12.353 1.00 94.12 140 VAL A N 1
ATOM 1128 C CA . VAL A 1 140 ? 4.925 -0.917 -12.697 1.00 94.12 140 VAL A CA 1
ATOM 1129 C C . VAL A 1 140 ? 4.327 -1.672 -11.509 1.00 94.12 140 VAL A C 1
ATOM 1131 O O . VAL A 1 140 ? 3.134 -1.552 -11.229 1.00 94.12 140 VAL A O 1
ATOM 1134 N N . SER A 1 141 ? 5.152 -2.383 -10.742 1.00 92.50 141 SER A N 1
ATOM 1135 C CA . SER A 1 141 ? 4.702 -3.077 -9.529 1.00 92.50 141 SER A CA 1
ATOM 1136 C C . SER A 1 141 ? 4.145 -2.103 -8.480 1.00 92.50 141 SER A C 1
ATOM 1138 O O . SER A 1 141 ? 3.174 -2.419 -7.793 1.00 92.50 141 SER A O 1
ATOM 1140 N N . THR A 1 142 ? 4.690 -0.885 -8.367 1.00 92.88 142 THR A N 1
ATOM 1141 C CA . THR A 1 142 ? 4.146 0.139 -7.458 1.00 92.88 142 THR A CA 1
ATOM 1142 C C . THR A 1 142 ? 2.750 0.611 -7.8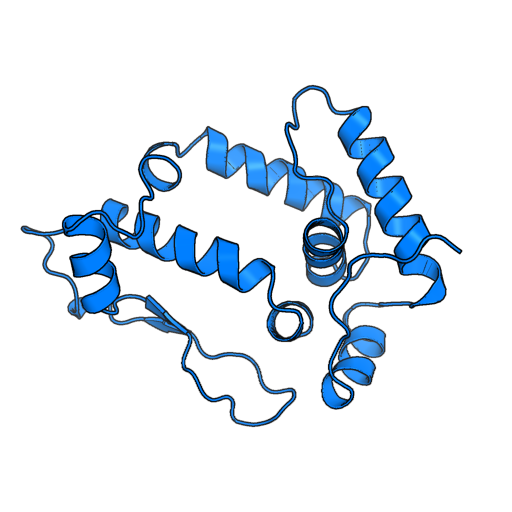70 1.00 92.88 142 THR A C 1
ATOM 1144 O O . THR A 1 142 ? 1.943 0.924 -6.998 1.00 92.88 142 THR A O 1
ATOM 1147 N N . MET A 1 143 ? 2.426 0.608 -9.171 1.00 93.12 143 MET A N 1
ATOM 1148 C CA . MET A 1 143 ? 1.077 0.926 -9.657 1.00 93.12 143 MET A CA 1
ATOM 1149 C C . MET A 1 143 ? 0.071 -0.110 -9.161 1.00 93.12 143 MET A C 1
ATOM 1151 O O . MET A 1 143 ? -0.971 0.252 -8.622 1.00 93.12 143 MET A O 1
ATOM 1155 N N . ALA A 1 144 ? 0.403 -1.399 -9.285 1.00 90.06 144 ALA A N 1
ATOM 1156 C CA . ALA A 1 144 ? -0.438 -2.474 -8.767 1.00 90.06 144 ALA A CA 1
ATOM 1157 C C . ALA A 1 144 ? -0.615 -2.361 -7.244 1.00 90.06 144 ALA A C 1
ATOM 1159 O O . ALA A 1 144 ? -1.736 -2.474 -6.752 1.00 90.06 144 ALA A O 1
ATOM 1160 N N . ASN A 1 145 ? 0.460 -2.064 -6.503 1.00 89.44 145 ASN A N 1
ATOM 1161 C CA . ASN A 1 145 ? 0.403 -1.840 -5.054 1.00 89.44 145 ASN A CA 1
ATOM 1162 C C . ASN A 1 145 ? -0.527 -0.680 -4.659 1.00 89.44 145 ASN A C 1
ATOM 1164 O O . ASN A 1 145 ? -1.310 -0.827 -3.721 1.00 89.44 145 ASN A O 1
ATOM 1168 N N . ASP A 1 146 ? -0.485 0.445 -5.381 1.00 90.00 146 ASP A N 1
ATOM 1169 C CA . ASP A 1 146 ? -1.359 1.598 -5.121 1.00 90.00 146 ASP A CA 1
ATOM 1170 C C . ASP A 1 146 ? -2.848 1.230 -5.275 1.00 90.00 146 ASP A C 1
ATOM 1172 O O . ASP A 1 146 ? -3.684 1.706 -4.506 1.00 90.00 146 ASP A O 1
ATOM 1176 N N . ILE A 1 147 ? -3.186 0.346 -6.222 1.00 88.94 147 ILE A N 1
ATOM 1177 C CA . ILE A 1 147 ? -4.554 -0.168 -6.381 1.00 88.94 147 ILE A CA 1
ATOM 1178 C C . ILE A 1 147 ? -4.872 -1.165 -5.257 1.00 88.94 147 ILE A C 1
ATOM 1180 O O . ILE A 1 147 ? -5.913 -1.032 -4.607 1.00 88.94 147 ILE A O 1
ATOM 1184 N N . MET A 1 148 ? -3.967 -2.116 -4.982 1.00 87.75 148 MET A N 1
ATOM 1185 C CA . MET A 1 148 ? -4.118 -3.154 -3.951 1.00 87.75 148 MET A CA 1
ATOM 1186 C C . MET A 1 148 ? -4.422 -2.573 -2.565 1.00 87.75 148 MET A C 1
ATOM 1188 O O . MET A 1 148 ? -5.334 -3.052 -1.898 1.00 87.75 148 MET A O 1
ATOM 1192 N N . ILE A 1 149 ? -3.759 -1.480 -2.173 1.00 87.31 149 ILE A N 1
ATOM 1193 C CA . ILE A 1 149 ? -4.016 -0.779 -0.901 1.00 87.31 149 ILE A CA 1
ATOM 1194 C C . ILE A 1 149 ? -5.483 -0.353 -0.742 1.00 87.31 149 ILE A C 1
ATOM 1196 O O . ILE A 1 149 ? -5.952 -0.202 0.383 1.00 87.31 149 ILE A O 1
ATOM 1200 N N . THR A 1 150 ? -6.233 -0.164 -1.831 1.00 81.12 150 THR A N 1
ATOM 1201 C CA . THR A 1 150 ? -7.640 0.264 -1.770 1.00 81.12 150 THR A CA 1
ATOM 1202 C C . THR A 1 150 ? -8.650 -0.884 -1.691 1.00 81.12 150 THR A C 1
ATOM 1204 O O . THR A 1 150 ? -9.828 -0.616 -1.426 1.00 81.12 150 THR A O 1
ATOM 1207 N N . TYR A 1 151 ? -8.234 -2.137 -1.911 1.00 84.62 151 TYR A N 1
ATOM 1208 C CA . TYR A 1 151 ? -9.118 -3.301 -1.806 1.00 84.62 151 TYR A CA 1
ATOM 1209 C C . TYR A 1 151 ? -9.311 -3.683 -0.347 1.00 84.62 151 TYR A C 1
ATOM 1211 O O . TYR A 1 151 ? -8.348 -3.936 0.372 1.00 84.62 151 TYR A O 1
ATOM 1219 N N . VAL A 1 152 ? -10.566 -3.725 0.089 1.00 84.12 152 VAL A N 1
ATOM 1220 C CA . VAL A 1 152 ? -10.916 -3.934 1.498 1.00 84.12 152 VAL A CA 1
ATOM 1221 C C . VAL A 1 152 ? -10.473 -5.302 1.980 1.00 84.12 152 VAL A C 1
ATOM 1223 O O . VAL A 1 152 ? -9.972 -5.429 3.091 1.00 84.12 152 VAL A O 1
ATOM 1226 N N . GLU A 1 153 ? -10.604 -6.310 1.128 1.00 81.50 153 GLU A N 1
ATOM 1227 C CA . GLU A 1 153 ? -10.226 -7.681 1.430 1.00 81.50 153 GLU A CA 1
ATOM 1228 C C . GLU A 1 153 ? -8.738 -7.772 1.771 1.00 81.50 153 GLU A C 1
ATOM 1230 O O . GLU A 1 153 ? -8.371 -8.384 2.766 1.00 81.50 153 GLU A O 1
ATOM 1235 N N . LEU A 1 154 ? -7.890 -7.069 1.013 1.00 81.31 154 LEU A N 1
ATOM 1236 C CA . LEU A 1 154 ? -6.440 -7.055 1.222 1.00 81.31 154 LEU A CA 1
ATOM 1237 C C . LEU A 1 154 ? -6.022 -6.288 2.480 1.00 81.31 154 LEU A C 1
ATOM 1239 O O . LEU A 1 154 ? -4.939 -6.515 3.004 1.00 81.31 154 LEU A O 1
ATOM 1243 N N . GLN A 1 155 ? -6.858 -5.367 2.960 1.00 82.69 155 GLN A N 1
ATOM 1244 C CA . GLN A 1 155 ? -6.574 -4.591 4.169 1.00 82.69 155 GLN A CA 1
ATOM 1245 C C . GLN A 1 155 ? -6.822 -5.390 5.454 1.00 82.69 155 GLN A C 1
ATOM 1247 O O . GLN A 1 155 ? -6.316 -5.003 6.504 1.00 82.69 155 GLN A O 1
ATOM 1252 N N . VAL A 1 156 ? -7.633 -6.450 5.377 1.00 82.88 156 VAL A N 1
ATOM 1253 C CA . VAL A 1 156 ? -8.048 -7.277 6.524 1.00 82.88 156 VAL A CA 1
ATOM 1254 C C . VAL A 1 156 ? -7.308 -8.623 6.568 1.00 82.88 156 VAL A C 1
ATOM 1256 O O . VAL A 1 156 ? -7.429 -9.377 7.536 1.00 82.88 156 VAL A O 1
ATOM 1259 N N . GLN A 1 157 ? -6.535 -8.927 5.524 1.00 76.94 157 GLN A N 1
ATOM 1260 C CA . GLN A 1 157 ? -5.766 -10.162 5.389 1.00 76.94 157 GLN A CA 1
ATOM 1261 C C . GLN A 1 157 ? -4.443 -10.146 6.149 1.00 76.94 157 GLN A C 1
ATOM 1263 O O . GLN A 1 157 ? -3.802 -9.078 6.248 1.00 76.94 157 GLN A O 1
#

InterPro domains:
  IPR011074 CRAL/TRIO, N-terminal domain [SM01100] (50-75)
  IPR036273 CRAL/TRIO, N-terminal domain superfamily [SSF46938] (14-91)
  IPR036865 CRAL-TRIO lipid binding domain superfamily [G3DSA:3.40.525.10] (100-156)

Foldseek 3Di:
DPDAPADDAPPVLPVLLCPPLVDDVVCLVVLLVVLVVVQVVVVVQPDDSHSLLLVLLCLLNSNDSVSSNVVSVVVVVVCVVCVLLAPPQDCPDPVLVVLVVLCQWDFDPDAPDQLGATDIDHHPVSDDCVSAPVSSNNSSVVVVVVVLSSDSSNSSD

pLDDT: mean 91.55, std 6.63, range [44.75, 98.19]

Secondary structure (DSSP, 8-state):
------PPPPHHHHHHHHHHH---HHHHHHHHHHHHHHHHH-TT------HHHHHHHHHTTTT-HHHHHHHHHHHHHHHHH-HHHHSS--TTSHHHHHHHHHTSEEE-S--SSSSSPPPEEE-GGGS-TTTS-HHHHHHHHHHHHHHHTT-HHHHH-

Radius of gyration: 17.55 Å; chains: 1; bounding box: 43×42×41 Å

Organism: Culex pipiens (NCBI:txid7175)